Protein AF-A0A8S0FIU6-F1 (afdb_monomer_lite)

Radius of gyration: 27.05 Å; chains: 1; bounding box: 72×39×55 Å

Structure (mmCIF, N/CA/C/O backbone):
data_AF-A0A8S0FIU6-F1
#
_entry.id   AF-A0A8S0FIU6-F1
#
loop_
_atom_site.group_PDB
_atom_site.id
_atom_site.type_symbol
_atom_site.label_atom_id
_atom_site.label_alt_id
_atom_site.label_comp_id
_atom_site.label_asym_id
_atom_site.label_entity_id
_atom_site.label_seq_id
_atom_site.pdbx_PDB_ins_code
_atom_site.Cartn_x
_atom_site.Cartn_y
_atom_site.Cartn_z
_atom_site.occupancy
_atom_site.B_iso_or_equiv
_atom_site.auth_seq_id
_atom_site.auth_comp_id
_atom_site.auth_asym_id
_atom_site.auth_atom_id
_atom_site.pdbx_PDB_model_num
ATOM 1 N N . MET A 1 1 ? 44.697 -6.086 -29.397 1.00 56.72 1 MET A N 1
ATOM 2 C CA . MET A 1 1 ? 44.676 -4.630 -29.651 1.00 56.72 1 MET A CA 1
ATOM 3 C C . MET A 1 1 ? 46.089 -4.115 -29.454 1.00 56.72 1 MET A C 1
ATOM 5 O O . MET A 1 1 ? 46.664 -4.475 -28.432 1.00 56.72 1 MET A O 1
ATOM 9 N N . PRO A 1 2 ? 46.677 -3.376 -30.410 1.00 59.62 2 PRO A N 1
ATOM 10 C CA . PRO A 1 2 ? 47.967 -2.738 -30.178 1.00 59.62 2 PRO A CA 1
ATOM 11 C C . PRO A 1 2 ? 47.768 -1.727 -29.044 1.00 59.62 2 PRO A C 1
ATOM 13 O O . PRO A 1 2 ? 46.933 -0.835 -29.153 1.00 59.62 2 PRO A O 1
ATOM 16 N N . GLY A 1 3 ? 48.425 -1.955 -27.909 1.00 60.22 3 GLY A N 1
ATOM 17 C CA . GLY A 1 3 ? 48.405 -1.023 -26.787 1.00 60.22 3 GLY A CA 1
ATOM 18 C C . GLY A 1 3 ? 49.308 0.157 -27.116 1.00 60.22 3 GLY A C 1
ATOM 19 O O . GLY A 1 3 ? 50.418 -0.054 -27.604 1.00 60.22 3 GLY A O 1
ATOM 20 N N . GLY A 1 4 ? 48.825 1.380 -26.895 1.00 70.19 4 GLY A N 1
ATOM 21 C CA . GLY A 1 4 ? 49.649 2.581 -27.043 1.00 70.19 4 GLY A CA 1
ATOM 22 C C . GLY A 1 4 ? 50.890 2.519 -26.149 1.00 70.19 4 GLY A C 1
ATOM 23 O O . GLY A 1 4 ? 50.877 1.865 -25.104 1.00 70.19 4 GLY A O 1
ATOM 24 N N . SER A 1 5 ? 51.968 3.176 -26.576 1.00 75.44 5 SER A N 1
ATOM 25 C CA . SER A 1 5 ? 53.164 3.376 -25.754 1.00 75.44 5 SER A CA 1
ATOM 26 C C . SER A 1 5 ? 53.057 4.690 -24.978 1.00 75.44 5 SER A C 1
ATOM 28 O O . SER A 1 5 ? 52.220 5.535 -25.288 1.00 75.44 5 SER A O 1
ATOM 30 N N . VAL A 1 6 ? 53.922 4.876 -23.978 1.00 74.50 6 VAL A N 1
ATOM 31 C CA . VAL A 1 6 ? 53.982 6.110 -23.170 1.00 74.50 6 VAL A CA 1
ATOM 32 C C . VAL A 1 6 ? 54.211 7.353 -24.048 1.00 74.50 6 VAL A C 1
ATOM 34 O O . VAL A 1 6 ? 53.653 8.406 -23.766 1.00 74.50 6 VAL A O 1
ATOM 37 N N . ASP A 1 7 ? 54.936 7.199 -25.159 1.00 80.00 7 ASP A N 1
ATOM 38 C CA . ASP A 1 7 ? 55.230 8.279 -26.111 1.00 80.00 7 ASP A CA 1
ATOM 39 C C . ASP A 1 7 ? 54.209 8.392 -27.262 1.00 80.00 7 ASP A C 1
ATOM 41 O O . ASP A 1 7 ? 54.329 9.274 -28.111 1.00 80.00 7 ASP A O 1
ATOM 45 N N . ASN A 1 8 ? 53.220 7.491 -27.344 1.00 75.38 8 ASN A N 1
ATOM 46 C CA . ASN A 1 8 ? 52.252 7.466 -28.440 1.00 75.38 8 ASN A CA 1
ATOM 47 C C . ASN A 1 8 ? 50.843 7.082 -27.962 1.00 75.38 8 ASN A C 1
ATOM 49 O O . ASN A 1 8 ? 50.463 5.905 -27.904 1.00 75.38 8 ASN A O 1
ATOM 53 N N . CYS A 1 9 ? 50.048 8.112 -27.668 1.00 72.38 9 CYS A N 1
ATOM 54 C CA . CYS A 1 9 ? 48.627 7.994 -27.370 1.00 72.38 9 CYS A CA 1
ATOM 55 C C . CYS A 1 9 ? 47.824 7.763 -28.655 1.00 72.38 9 CYS A C 1
ATOM 57 O O . CYS A 1 9 ? 47.529 8.694 -29.402 1.00 72.38 9 CYS A O 1
ATOM 59 N N . ILE A 1 10 ? 47.407 6.519 -28.878 1.00 77.81 10 ILE A N 1
ATOM 60 C CA . ILE A 1 10 ? 46.433 6.170 -29.915 1.00 77.81 10 ILE A CA 1
ATOM 61 C C . ILE A 1 10 ? 45.012 6.241 -29.348 1.00 77.81 10 ILE A C 1
ATOM 63 O O . ILE A 1 10 ? 44.657 5.515 -28.418 1.00 77.81 10 ILE A O 1
ATOM 67 N N . THR A 1 11 ? 44.176 7.114 -29.913 1.00 71.38 11 THR A N 1
ATOM 68 C CA . THR A 1 11 ? 42.740 7.135 -29.627 1.00 71.38 11 THR A CA 1
ATOM 69 C C . THR A 1 11 ? 42.070 6.032 -30.438 1.00 71.38 11 THR A C 1
ATOM 71 O O . THR A 1 11 ? 42.068 6.044 -31.666 1.00 71.38 11 THR A O 1
ATOM 74 N N . PHE A 1 12 ? 41.503 5.041 -29.755 1.00 72.56 12 PHE A N 1
ATOM 75 C CA . PHE A 1 12 ? 40.609 4.086 -30.395 1.00 72.56 12 PHE A CA 1
ATOM 76 C C . PHE A 1 12 ? 39.181 4.479 -30.034 1.00 72.56 12 PHE A C 1
ATOM 78 O O . PHE A 1 12 ? 38.850 4.628 -28.860 1.00 72.56 12 PHE A O 1
ATOM 85 N N . GLN A 1 13 ? 38.327 4.671 -31.036 1.00 75.06 13 GLN A N 1
ATOM 86 C CA . GLN A 1 13 ? 36.892 4.705 -30.791 1.00 75.06 13 GLN A CA 1
ATOM 87 C C . GLN A 1 13 ? 36.442 3.256 -30.588 1.00 75.06 13 GLN A C 1
ATOM 89 O O . GLN A 1 13 ? 36.621 2.439 -31.497 1.00 75.06 13 GLN A O 1
ATOM 94 N N . PRO A 1 14 ? 35.894 2.896 -29.414 1.00 75.50 14 PRO A N 1
ATOM 95 C CA . PRO A 1 14 ? 35.228 1.616 -29.264 1.00 75.50 14 PRO A CA 1
ATOM 96 C C . PRO A 1 14 ? 34.143 1.531 -30.335 1.00 75.50 14 PRO A C 1
ATOM 98 O O . PRO A 1 14 ? 33.343 2.457 -30.479 1.00 75.50 14 PRO A O 1
ATOM 101 N N . VAL A 1 15 ? 34.126 0.443 -31.103 1.00 79.44 15 VAL A N 1
ATOM 102 C CA . VAL A 1 15 ? 33.028 0.188 -32.038 1.00 79.44 15 VAL A CA 1
ATOM 103 C C . VAL A 1 15 ? 31.736 0.198 -31.222 1.00 79.44 15 VAL A C 1
ATOM 105 O O . VAL A 1 15 ? 31.646 -0.503 -30.211 1.00 79.44 15 VAL A O 1
ATOM 108 N N . GLN A 1 16 ? 30.764 1.028 -31.613 1.00 77.38 16 GLN A N 1
ATOM 109 C CA . GLN A 1 16 ? 29.486 1.095 -30.911 1.00 77.38 16 GLN A CA 1
ATOM 110 C C . GLN A 1 16 ? 28.726 -0.215 -31.113 1.00 77.38 16 GLN A C 1
ATOM 112 O O . GLN A 1 16 ? 28.059 -0.428 -32.125 1.00 77.38 16 GLN A O 1
ATOM 117 N N . ASN A 1 17 ? 28.840 -1.104 -30.131 1.00 81.88 17 ASN A N 1
ATOM 118 C CA . ASN A 1 17 ? 27.989 -2.276 -30.034 1.00 81.88 17 ASN A CA 1
ATOM 119 C C . ASN A 1 17 ? 26.603 -1.803 -29.586 1.00 81.88 17 ASN A C 1
ATOM 121 O O . ASN A 1 17 ? 26.453 -1.274 -28.485 1.00 81.88 17 ASN A O 1
ATOM 125 N N . HIS A 1 18 ? 25.601 -1.978 -30.441 1.00 81.00 18 HIS A N 1
ATOM 126 C CA . HIS A 1 18 ? 24.201 -1.809 -30.078 1.00 81.00 18 HIS A CA 1
ATOM 127 C C . HIS A 1 18 ? 23.630 -3.187 -29.741 1.00 81.00 18 HIS A C 1
ATOM 129 O O . HIS A 1 18 ? 23.876 -4.161 -30.449 1.00 81.00 18 HIS A O 1
ATOM 135 N N . VAL A 1 19 ? 22.890 -3.274 -28.641 1.00 81.94 19 VAL A N 1
ATOM 136 C CA . VAL A 1 19 ? 22.130 -4.471 -28.273 1.00 81.94 19 VAL A CA 1
ATOM 137 C C . VAL A 1 19 ? 20.662 -4.101 -28.393 1.00 81.94 19 VAL A C 1
ATOM 139 O O . VAL A 1 19 ? 20.235 -3.092 -27.836 1.00 81.94 19 VAL A O 1
ATOM 142 N N . VAL A 1 20 ? 19.911 -4.900 -29.144 1.00 86.38 20 VAL A N 1
ATOM 143 C CA . VAL A 1 20 ? 18.462 -4.758 -29.298 1.00 86.38 20 VAL A CA 1
ATOM 144 C C . VAL A 1 20 ? 17.775 -5.917 -28.587 1.00 86.38 20 VAL A C 1
ATOM 146 O O . VAL A 1 20 ? 18.261 -7.047 -28.628 1.00 86.38 20 VAL A O 1
ATOM 149 N N . ILE A 1 21 ? 16.667 -5.629 -27.910 1.00 87.56 21 ILE A N 1
ATOM 150 C CA . ILE A 1 21 ? 15.747 -6.649 -27.399 1.00 87.56 21 ILE A CA 1
ATOM 151 C C . ILE A 1 21 ? 14.742 -6.898 -28.523 1.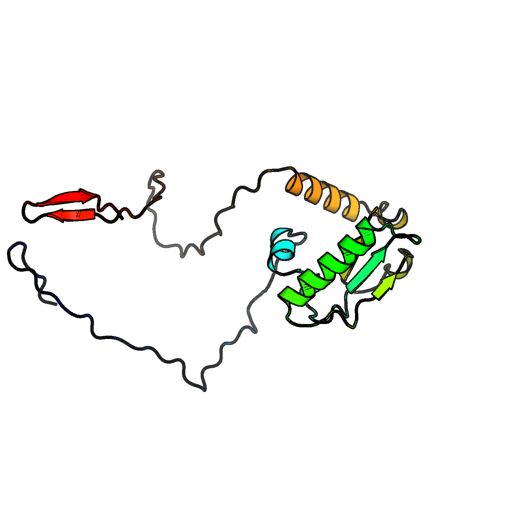00 87.56 21 ILE A C 1
ATOM 153 O O . ILE A 1 21 ? 14.142 -5.943 -29.009 1.00 87.56 21 ILE A O 1
ATOM 157 N N . GLY A 1 22 ? 14.621 -8.145 -28.980 1.00 90.44 22 GLY A N 1
ATOM 158 C CA . GLY A 1 22 ? 13.681 -8.503 -30.044 1.00 90.44 22 GLY A CA 1
ATOM 159 C C . GLY A 1 22 ? 12.233 -8.459 -29.555 1.00 90.44 22 GLY A C 1
ATOM 160 O O . GLY A 1 22 ? 11.974 -8.711 -28.380 1.00 90.44 22 GLY A O 1
ATOM 161 N N . ASP A 1 23 ? 11.290 -8.181 -30.455 1.00 86.81 23 ASP A N 1
ATOM 162 C CA . ASP A 1 23 ? 9.856 -8.083 -30.126 1.00 86.81 23 ASP A CA 1
ATOM 163 C C . ASP A 1 23 ? 9.255 -9.410 -29.615 1.00 86.81 23 ASP A C 1
ATOM 165 O O . ASP A 1 23 ? 8.229 -9.417 -28.940 1.00 86.81 23 ASP A O 1
ATOM 169 N N . ASP A 1 24 ? 9.900 -10.539 -29.922 1.00 91.38 24 ASP A N 1
ATOM 170 C CA . ASP A 1 24 ? 9.548 -11.888 -29.466 1.00 91.38 24 ASP A CA 1
ATOM 171 C C . ASP A 1 24 ? 10.256 -12.295 -28.161 1.00 91.38 24 ASP A C 1
ATOM 173 O O . ASP A 1 24 ? 10.070 -13.408 -27.661 1.00 91.38 24 ASP A O 1
ATOM 177 N N . SER A 1 25 ? 11.070 -11.406 -27.589 1.00 88.44 25 SER A N 1
ATOM 178 C CA . SER A 1 25 ? 11.760 -11.672 -26.332 1.00 88.44 25 SER A CA 1
ATOM 179 C C . SER A 1 25 ? 10.771 -11.621 -25.169 1.00 88.44 25 SER A C 1
ATOM 181 O O . SER A 1 25 ? 10.169 -10.591 -24.878 1.00 88.44 2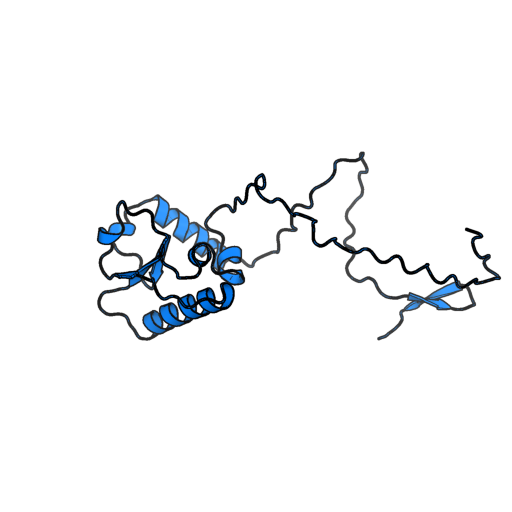5 SER A O 1
ATOM 183 N N . THR A 1 26 ? 10.634 -12.733 -24.450 1.00 88.81 26 THR A N 1
ATOM 184 C CA . THR A 1 26 ? 9.787 -12.824 -23.255 1.00 88.81 26 THR A CA 1
ATOM 185 C C . THR A 1 26 ? 10.625 -12.758 -21.983 1.00 88.81 26 THR A C 1
ATOM 187 O O . THR A 1 26 ? 11.548 -13.556 -21.806 1.00 88.81 26 THR A O 1
ATOM 190 N N . ILE A 1 27 ? 10.274 -11.857 -21.063 1.00 84.31 27 ILE A N 1
ATOM 191 C CA . ILE A 1 27 ? 10.819 -11.840 -19.700 1.00 84.31 27 ILE A CA 1
ATOM 192 C C . ILE A 1 27 ? 9.861 -12.629 -18.803 1.00 84.31 27 ILE A C 1
ATOM 194 O O . ILE A 1 27 ? 8.724 -12.215 -18.591 1.00 84.31 27 ILE A O 1
ATOM 198 N N . ASP A 1 28 ? 10.312 -13.775 -18.294 1.00 85.88 28 ASP A N 1
ATOM 199 C CA . ASP A 1 28 ? 9.509 -14.653 -17.440 1.00 85.88 28 ASP A CA 1
ATOM 200 C C . ASP A 1 28 ? 9.826 -14.442 -15.947 1.00 85.88 28 ASP A C 1
ATOM 202 O O . ASP A 1 28 ? 10.929 -14.735 -15.480 1.00 85.88 28 ASP A O 1
ATOM 206 N N .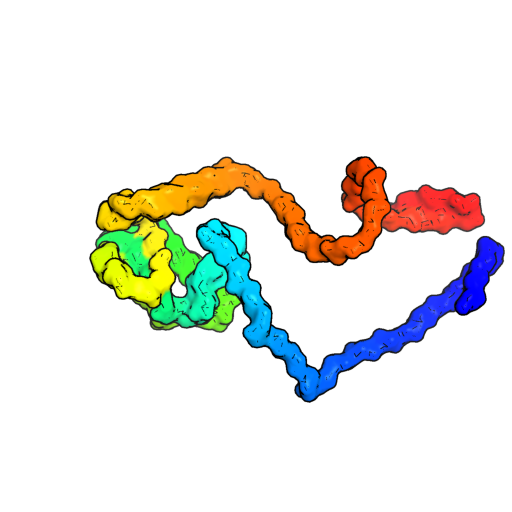 PHE A 1 29 ? 8.835 -13.965 -15.188 1.00 82.25 29 PHE A N 1
ATOM 207 C CA . PHE A 1 29 ? 8.904 -13.788 -13.731 1.00 82.25 29 PHE A CA 1
ATOM 208 C C . PHE A 1 29 ? 8.212 -14.914 -12.942 1.00 82.25 29 PHE A C 1
ATOM 210 O O . PHE A 1 29 ? 8.141 -14.848 -11.716 1.00 82.25 29 PHE A O 1
ATOM 217 N N . SER A 1 30 ? 7.724 -15.970 -13.601 1.00 79.00 30 SER A N 1
ATOM 218 C CA . SER A 1 30 ? 6.894 -17.024 -12.989 1.00 79.00 30 SER A CA 1
ATOM 219 C C . SER A 1 30 ? 7.548 -17.775 -11.822 1.00 79.00 30 SER A C 1
ATOM 221 O O . SER A 1 30 ? 6.849 -18.337 -10.980 1.00 79.00 30 SER A O 1
ATOM 223 N N . LYS A 1 31 ? 8.883 -17.787 -11.742 1.00 80.56 31 LYS A N 1
ATOM 224 C CA . LYS A 1 31 ? 9.647 -18.483 -10.689 1.00 80.56 31 LYS A CA 1
ATOM 225 C C . LYS A 1 31 ? 10.317 -17.540 -9.694 1.00 80.56 31 LYS A C 1
ATOM 227 O O . LYS A 1 31 ? 11.091 -17.996 -8.851 1.00 80.56 31 LYS A O 1
ATOM 232 N N . TYR A 1 32 ? 10.050 -16.239 -9.787 1.00 75.12 32 TYR A N 1
ATOM 233 C CA . TYR A 1 32 ? 10.570 -15.280 -8.825 1.00 75.12 32 TYR A CA 1
ATOM 234 C C . TYR A 1 32 ? 9.683 -15.243 -7.584 1.00 75.12 32 TYR A C 1
ATOM 236 O O . TYR A 1 32 ? 8.529 -14.824 -7.616 1.00 75.12 32 TYR A O 1
ATOM 244 N N . TYR A 1 33 ? 10.249 -15.672 -6.459 1.00 70.25 33 TYR A N 1
ATOM 245 C CA . TYR A 1 33 ? 9.625 -15.483 -5.158 1.00 70.25 33 TYR A CA 1
ATOM 246 C C . TYR A 1 33 ? 9.740 -14.009 -4.761 1.00 70.25 33 TYR A C 1
ATOM 248 O O . TYR A 1 33 ? 10.807 -13.546 -4.357 1.00 70.25 33 TYR A O 1
ATOM 256 N N . HIS A 1 34 ? 8.644 -13.262 -4.869 1.00 71.06 34 HIS A N 1
ATOM 257 C CA . HIS A 1 34 ? 8.551 -11.908 -4.330 1.00 71.06 34 HIS A CA 1
ATOM 258 C C . HIS A 1 34 ? 8.102 -11.977 -2.872 1.00 71.06 34 HIS A C 1
ATOM 260 O O . HIS A 1 34 ? 6.917 -11.896 -2.560 1.00 71.06 34 HIS A O 1
ATOM 266 N N . PHE A 1 35 ? 9.073 -12.175 -1.979 1.00 69.12 35 PHE A N 1
ATOM 267 C CA . PHE A 1 35 ? 8.853 -12.123 -0.539 1.00 69.12 35 PHE A CA 1
ATOM 268 C C . PHE A 1 35 ? 9.441 -10.835 0.031 1.00 69.12 35 PHE A C 1
ATOM 270 O O . PHE A 1 35 ? 10.640 -10.580 -0.097 1.00 69.12 35 PHE A O 1
ATOM 277 N N . ILE A 1 36 ? 8.598 -10.048 0.692 1.00 75.75 36 ILE A N 1
ATOM 278 C CA . ILE A 1 36 ? 9.019 -8.931 1.534 1.00 75.75 36 ILE A CA 1
ATOM 279 C C . ILE A 1 36 ? 8.587 -9.283 2.961 1.00 75.75 36 ILE A C 1
ATOM 281 O O . ILE A 1 36 ? 7.400 -9.540 3.175 1.00 75.75 36 ILE A O 1
ATOM 285 N N . PRO A 1 37 ? 9.513 -9.331 3.936 1.00 76.00 37 PRO A N 1
ATOM 286 C CA . PRO A 1 37 ? 9.131 -9.509 5.329 1.00 76.00 37 PRO A CA 1
ATOM 287 C C . PRO A 1 37 ? 8.302 -8.301 5.778 1.00 76.00 37 PRO A C 1
ATOM 289 O O . PRO A 1 37 ? 8.744 -7.164 5.638 1.00 76.00 37 PRO A O 1
ATOM 292 N N . MET A 1 38 ? 7.104 -8.539 6.309 1.00 75.00 38 MET A N 1
ATOM 293 C CA . MET A 1 38 ? 6.242 -7.483 6.851 1.00 75.00 38 MET A CA 1
ATOM 294 C C . MET A 1 38 ? 6.374 -7.413 8.378 1.00 75.00 38 MET A C 1
ATOM 296 O O . MET A 1 38 ? 6.548 -8.466 9.001 1.00 75.00 38 MET A O 1
ATOM 300 N N . PRO A 1 39 ? 6.274 -6.219 8.998 1.00 77.44 39 PRO A N 1
ATOM 301 C CA . PRO A 1 39 ? 5.995 -4.895 8.419 1.00 77.44 39 PRO A CA 1
ATOM 302 C C . PRO A 1 39 ? 7.261 -4.186 7.886 1.00 77.44 39 PRO A C 1
ATOM 304 O O . PRO A 1 39 ? 8.255 -4.075 8.599 1.00 77.44 39 PRO A O 1
ATOM 307 N N . ASP A 1 40 ? 7.222 -3.668 6.649 1.00 80.50 40 ASP A N 1
ATOM 308 C CA . ASP A 1 40 ? 8.332 -2.916 6.028 1.00 80.50 40 ASP A CA 1
ATOM 309 C C . ASP A 1 40 ? 7.897 -1.476 5.696 1.00 80.50 40 ASP A C 1
ATOM 311 O O . ASP A 1 40 ? 7.160 -1.216 4.742 1.00 80.50 40 ASP A O 1
ATOM 315 N N . LEU A 1 41 ? 8.373 -0.517 6.496 1.00 83.06 41 LEU A N 1
ATOM 316 C CA . LEU A 1 41 ? 8.022 0.900 6.347 1.00 83.06 41 LEU A CA 1
ATOM 317 C C . LEU A 1 41 ? 8.593 1.520 5.064 1.00 83.06 41 LEU A C 1
ATOM 319 O O . LEU A 1 41 ? 8.030 2.471 4.528 1.00 83.06 41 LEU A O 1
ATOM 323 N N . ARG A 1 42 ? 9.710 0.997 4.552 1.00 84.19 42 ARG A N 1
ATOM 324 C CA . ARG A 1 42 ? 10.335 1.507 3.328 1.00 84.19 42 ARG A CA 1
ATOM 325 C C . ARG A 1 42 ? 9.497 1.132 2.107 1.00 84.19 42 ARG A C 1
ATOM 327 O O . ARG A 1 42 ? 9.331 1.965 1.221 1.00 84.19 42 ARG A O 1
ATOM 334 N N . ALA A 1 43 ? 8.962 -0.082 2.061 1.00 86.56 43 ALA A N 1
ATOM 335 C CA . ALA A 1 43 ? 8.061 -0.549 1.017 1.00 86.56 43 ALA A CA 1
ATOM 336 C C . ALA A 1 43 ? 6.763 0.272 1.011 1.00 86.56 43 ALA A C 1
ATOM 338 O O . ALA A 1 43 ? 6.310 0.695 -0.053 1.00 86.56 43 ALA A O 1
ATOM 339 N N . PHE A 1 44 ? 6.232 0.599 2.193 1.00 88.25 44 PHE A N 1
ATOM 340 C CA . PHE A 1 44 ? 5.115 1.532 2.315 1.00 88.25 44 PHE A CA 1
ATOM 341 C C . PHE A 1 44 ? 5.482 2.937 1.814 1.00 88.25 44 PHE A C 1
ATOM 343 O O . PHE A 1 44 ? 4.822 3.461 0.924 1.00 88.25 44 PHE A O 1
ATOM 350 N N . ALA A 1 45 ? 6.573 3.530 2.306 1.00 87.44 45 ALA A N 1
ATOM 351 C CA . ALA A 1 45 ? 6.949 4.909 1.988 1.00 87.44 45 ALA A CA 1
ATOM 352 C C . ALA A 1 45 ? 7.344 5.142 0.520 1.00 87.44 45 ALA A C 1
ATOM 354 O O . ALA A 1 45 ? 7.250 6.268 0.043 1.00 87.44 45 ALA A O 1
ATOM 355 N N . ASN A 1 46 ? 7.807 4.110 -0.192 1.00 86.69 46 ASN A N 1
ATOM 356 C CA . ASN A 1 46 ? 8.219 4.241 -1.594 1.00 86.69 46 ASN A CA 1
ATOM 357 C C . ASN A 1 46 ? 7.175 3.737 -2.585 1.00 86.69 46 ASN A C 1
ATOM 359 O O . ASN A 1 46 ? 7.144 4.234 -3.700 1.00 86.69 46 ASN A O 1
ATOM 363 N N . ALA A 1 47 ? 6.366 2.745 -2.211 1.00 88.00 47 ALA A N 1
ATOM 364 C CA . ALA A 1 47 ? 5.481 2.060 -3.149 1.00 88.00 47 ALA A CA 1
ATOM 365 C C . ALA A 1 47 ? 4.052 1.874 -2.624 1.00 88.00 47 ALA A C 1
ATOM 367 O O . ALA A 1 47 ? 3.245 1.256 -3.308 1.00 88.00 47 ALA A O 1
ATOM 368 N N . GLY A 1 48 ? 3.718 2.337 -1.415 1.00 88.19 48 GLY A N 1
ATOM 369 C CA . GLY A 1 48 ? 2.398 2.130 -0.808 1.00 88.19 48 GLY A CA 1
ATOM 370 C C . GLY A 1 48 ? 2.083 0.669 -0.464 1.00 88.19 48 GLY A C 1
ATOM 371 O O . GLY A 1 48 ? 0.928 0.334 -0.211 1.00 88.19 48 GLY A O 1
ATOM 372 N N . PHE A 1 49 ? 3.085 -0.216 -0.471 1.00 90.44 49 PHE A N 1
ATOM 373 C CA . PHE A 1 49 ? 2.910 -1.637 -0.163 1.00 90.44 49 PHE A CA 1
ATOM 374 C C . PHE A 1 49 ? 2.617 -1.821 1.340 1.00 90.44 49 PHE A C 1
ATOM 376 O O . PHE A 1 49 ? 3.249 -1.133 2.145 1.00 90.44 49 PHE A O 1
ATOM 383 N N . PRO A 1 50 ? 1.698 -2.715 1.760 1.00 88.69 50 PRO A N 1
ATOM 384 C CA . PRO A 1 50 ? 1.018 -3.769 0.986 1.00 88.69 50 PRO A CA 1
ATOM 385 C C . PRO A 1 50 ? -0.220 -3.326 0.192 1.00 88.69 50 PRO A C 1
ATOM 387 O O . PRO A 1 50 ? -0.662 -4.046 -0.701 1.00 88.69 50 PRO A O 1
ATOM 390 N N . PHE A 1 51 ? -0.753 -2.134 0.454 1.00 91.31 51 PHE A N 1
ATOM 391 C CA . PHE A 1 51 ? -2.031 -1.676 -0.105 1.00 91.31 51 PHE A CA 1
ATOM 392 C C . PHE A 1 51 ? -2.001 -1.438 -1.618 1.00 91.31 51 PHE A C 1
ATOM 394 O O . PHE A 1 51 ? -3.029 -1.540 -2.281 1.00 91.31 51 PHE A O 1
ATOM 401 N N . SER A 1 52 ? -0.825 -1.159 -2.180 1.00 91.31 52 SER A N 1
ATOM 402 C CA . SER A 1 52 ? -0.625 -0.993 -3.622 1.00 91.31 52 SER A CA 1
ATOM 403 C C . SER A 1 52 ? -0.638 -2.297 -4.422 1.00 91.31 52 SER A C 1
ATOM 405 O O . SER A 1 52 ? -0.548 -2.253 -5.648 1.00 91.31 52 SER A O 1
ATOM 407 N N . ARG A 1 53 ? -0.772 -3.463 -3.767 1.00 88.81 53 ARG A N 1
ATOM 408 C CA . ARG A 1 53 ? -0.894 -4.757 -4.456 1.00 88.81 53 ARG A CA 1
ATOM 409 C C . ARG A 1 53 ? -2.112 -4.793 -5.382 1.00 88.81 53 ARG A C 1
ATOM 411 O O . ARG A 1 53 ? -2.011 -5.314 -6.489 1.00 88.81 53 ARG A O 1
ATOM 418 N N . MET A 1 54 ? -3.238 -4.236 -4.932 1.00 90.69 54 MET A N 1
ATOM 419 C CA . MET A 1 54 ? -4.418 -3.991 -5.761 1.00 90.69 54 MET A CA 1
ATOM 420 C C . MET A 1 54 ? -4.488 -2.496 -6.061 1.00 90.69 54 MET A C 1
ATOM 422 O O . MET A 1 54 ? -4.695 -1.689 -5.157 1.00 90.69 54 MET A O 1
ATOM 426 N N . ALA A 1 55 ? -4.317 -2.121 -7.330 1.00 90.25 55 ALA A N 1
ATOM 427 C CA . ALA A 1 55 ? -4.211 -0.718 -7.735 1.00 90.25 55 ALA A CA 1
ATOM 428 C C . ALA A 1 55 ? -5.461 0.120 -7.396 1.00 90.25 55 ALA A C 1
ATOM 430 O O . ALA A 1 55 ? -5.359 1.327 -7.206 1.00 90.25 55 ALA A O 1
ATOM 431 N N . ASP A 1 56 ? -6.623 -0.528 -7.290 1.00 91.19 56 ASP A N 1
ATOM 432 C CA . ASP A 1 56 ? -7.925 0.059 -6.961 1.00 91.19 56 ASP A CA 1
ATOM 433 C C . ASP A 1 56 ? -8.272 0.033 -5.461 1.00 91.19 56 ASP A C 1
ATOM 435 O O . ASP A 1 56 ? -9.363 0.466 -5.082 1.00 91.19 56 ASP A O 1
ATOM 439 N N . LEU A 1 57 ? -7.359 -0.472 -4.620 1.00 91.69 57 LEU A N 1
ATOM 440 C CA . LEU A 1 57 ? -7.534 -0.705 -3.181 1.00 91.69 57 LEU A CA 1
ATOM 441 C C . LEU A 1 57 ? -8.725 -1.626 -2.843 1.00 91.69 57 LEU A C 1
ATOM 443 O O . LEU A 1 57 ? -9.219 -1.606 -1.718 1.00 91.69 57 LEU A O 1
ATOM 447 N N . SER A 1 58 ? -9.160 -2.478 -3.778 1.00 91.81 58 SER A N 1
ATOM 448 C CA . SER A 1 58 ? -10.320 -3.378 -3.609 1.00 91.81 58 SER A CA 1
ATOM 449 C C . SER A 1 58 ? -10.216 -4.367 -2.455 1.00 91.81 58 SER A C 1
ATOM 451 O O . SER A 1 58 ? -11.231 -4.843 -1.949 1.00 91.81 58 SER A O 1
ATOM 453 N N . GLN A 1 59 ? -8.997 -4.690 -2.038 1.00 91.50 59 GLN A N 1
ATOM 454 C CA . GLN A 1 59 ? -8.736 -5.590 -0.921 1.00 91.50 59 GLN A CA 1
ATOM 455 C C . GLN A 1 59 ? -8.280 -4.841 0.330 1.00 91.50 59 GLN A C 1
ATOM 457 O O . GLN A 1 59 ? -7.766 -5.468 1.244 1.00 91.50 59 GLN A O 1
ATOM 462 N N . THR A 1 60 ? -8.501 -3.526 0.394 1.00 92.19 60 THR A N 1
ATOM 463 C CA . THR A 1 60 ? -8.139 -2.689 1.539 1.00 92.19 60 THR A CA 1
ATOM 464 C C . THR A 1 60 ? -9.383 -2.257 2.312 1.00 92.19 60 THR A C 1
ATOM 466 O O . THR A 1 60 ? -10.349 -1.744 1.742 1.00 92.19 60 THR A O 1
ATOM 469 N N . ILE A 1 61 ? -9.341 -2.418 3.635 1.00 92.44 61 ILE A N 1
ATOM 470 C CA . ILE A 1 61 ? -10.358 -1.904 4.557 1.00 92.44 61 ILE A CA 1
ATOM 471 C C . ILE A 1 61 ? -9.703 -0.865 5.462 1.00 92.44 61 ILE A C 1
ATOM 473 O O . ILE A 1 61 ? -8.805 -1.186 6.243 1.00 92.44 61 ILE A O 1
ATOM 477 N N . THR A 1 62 ? -10.174 0.377 5.384 1.00 92.00 62 THR A N 1
ATOM 478 C CA . THR A 1 62 ? -9.741 1.448 6.274 1.00 92.00 62 THR A CA 1
ATOM 479 C C . THR A 1 62 ? -10.658 1.565 7.482 1.00 92.00 62 THR A C 1
ATOM 481 O O . THR A 1 62 ? -11.867 1.742 7.357 1.00 92.00 62 THR A O 1
ATOM 484 N N . VAL A 1 63 ? -10.060 1.510 8.665 1.00 90.81 63 VAL A N 1
ATOM 485 C CA . VAL A 1 63 ? -10.724 1.674 9.952 1.00 90.81 63 VAL A CA 1
ATOM 486 C C . VAL A 1 63 ? -10.484 3.083 10.455 1.00 90.81 63 VAL A C 1
ATOM 488 O O . VAL A 1 63 ? -9.336 3.504 10.620 1.00 90.81 63 VAL A O 1
ATOM 491 N N . MET A 1 64 ? -11.566 3.797 10.724 1.00 90.56 64 MET A N 1
ATOM 492 C CA . MET A 1 64 ? -11.530 5.150 11.266 1.00 90.56 64 MET A CA 1
ATOM 493 C C . MET A 1 64 ? -12.379 5.238 12.531 1.00 90.56 64 MET A C 1
ATOM 495 O O . MET A 1 64 ? -13.308 4.457 12.707 1.00 90.56 64 MET A O 1
ATOM 499 N N . PRO A 1 65 ? -12.115 6.185 13.439 1.00 88.12 65 PRO A N 1
ATOM 500 C CA . PRO A 1 65 ? -13.047 6.447 14.525 1.00 88.12 65 PRO A CA 1
ATOM 501 C C . PRO A 1 65 ? -14.387 6.956 13.977 1.00 88.12 65 PRO A C 1
ATOM 503 O O . PRO A 1 65 ? -14.433 7.674 12.981 1.00 88.12 65 PRO A O 1
ATOM 506 N N . LYS A 1 66 ? -15.478 6.642 14.688 1.00 86.69 66 LYS A N 1
ATOM 507 C CA . LYS A 1 66 ? -16.857 7.023 14.327 1.00 86.69 66 LYS A CA 1
ATOM 508 C C . LYS A 1 66 ? -17.042 8.520 14.047 1.00 86.69 66 LYS A C 1
ATOM 510 O O . LYS A 1 66 ? -17.885 8.907 13.245 1.00 86.69 66 LYS A O 1
ATOM 515 N N . THR A 1 67 ? -16.266 9.361 14.722 1.00 88.62 67 THR A N 1
ATOM 516 C CA . THR A 1 67 ? -16.194 10.805 14.483 1.00 88.62 67 THR A CA 1
ATOM 517 C C . THR A 1 67 ? -14.744 11.173 14.172 1.00 88.62 67 THR A C 1
ATOM 519 O O . THR A 1 67 ? -13.984 11.441 15.111 1.00 88.62 67 THR A O 1
ATOM 522 N N . PRO A 1 68 ? -14.327 11.134 12.894 1.00 89.25 68 PRO A N 1
ATOM 523 C CA . PRO A 1 68 ? -12.963 11.465 12.526 1.00 89.25 68 PRO A CA 1
ATOM 524 C C . PRO A 1 68 ? -12.710 12.962 12.700 1.00 89.25 68 PRO A C 1
ATOM 526 O O . PRO A 1 68 ? -13.564 13.795 12.394 1.00 89.25 68 PRO A O 1
ATOM 529 N N . ASN A 1 69 ? -11.530 13.303 13.210 1.00 92.00 69 ASN A N 1
ATOM 530 C CA . ASN A 1 69 ? -11.070 14.687 13.234 1.00 92.00 69 ASN A CA 1
ATOM 531 C C . ASN A 1 69 ? -10.491 15.091 11.863 1.00 92.00 69 ASN A C 1
ATOM 533 O O . ASN A 1 69 ? -10.251 14.247 10.996 1.00 92.00 69 ASN A O 1
ATOM 537 N N . GLU A 1 70 ? -10.256 16.389 11.666 1.00 93.31 70 GLU A N 1
ATOM 538 C CA . GLU A 1 70 ? -9.714 16.925 10.409 1.00 93.31 70 GLU A CA 1
ATOM 539 C C . GLU A 1 70 ? -8.379 16.268 10.028 1.00 93.31 70 GLU A C 1
ATOM 541 O O . GLU A 1 70 ? -8.222 15.797 8.904 1.00 93.31 70 GLU A O 1
ATOM 546 N N . ALA A 1 71 ? -7.471 16.112 10.995 1.00 92.06 71 ALA A N 1
ATOM 547 C CA . ALA A 1 71 ? -6.171 15.480 10.778 1.00 92.06 71 ALA A CA 1
ATOM 548 C C . ALA A 1 71 ? -6.280 14.012 10.317 1.00 92.06 71 ALA A C 1
ATOM 550 O O . ALA A 1 71 ? -5.483 13.554 9.503 1.00 92.06 71 ALA A O 1
ATOM 551 N N . GLN A 1 72 ? -7.261 13.252 10.807 1.00 92.19 72 GLN A N 1
ATOM 552 C CA . GLN A 1 72 ? -7.499 11.862 10.406 1.00 92.19 72 GLN A CA 1
ATOM 553 C C . GLN A 1 72 ? -8.068 11.777 8.992 1.00 92.19 72 GLN A C 1
ATOM 555 O O . GLN A 1 72 ? -7.649 10.916 8.221 1.00 92.19 72 GLN A O 1
ATOM 560 N N . MET A 1 73 ? -8.982 12.679 8.632 1.00 93.81 73 MET A N 1
ATOM 561 C CA . MET A 1 73 ? -9.490 12.768 7.261 1.00 93.81 73 MET A CA 1
ATOM 562 C C . MET A 1 73 ? -8.380 13.148 6.283 1.00 93.81 73 MET A C 1
ATOM 564 O O . MET A 1 73 ? -8.230 12.508 5.245 1.00 93.81 73 MET A O 1
ATOM 568 N N . GLU A 1 74 ? -7.563 14.136 6.640 1.00 95.31 74 GLU A N 1
ATOM 569 C CA . GLU A 1 74 ? -6.398 14.534 5.855 1.00 95.31 74 GLU A CA 1
ATOM 570 C C . GLU A 1 74 ? -5.411 13.370 5.704 1.00 95.31 74 GLU A C 1
ATOM 572 O O . GLU A 1 74 ? -4.970 13.069 4.598 1.00 95.31 74 GLU A O 1
ATOM 577 N N . THR A 1 75 ? -5.122 12.650 6.791 1.00 93.88 75 THR A N 1
ATOM 578 C CA . THR A 1 75 ? -4.229 11.483 6.763 1.00 93.88 75 THR A CA 1
ATOM 579 C C . THR A 1 75 ? -4.760 10.393 5.836 1.00 93.88 75 THR A C 1
ATOM 581 O O . THR A 1 75 ? -3.987 9.8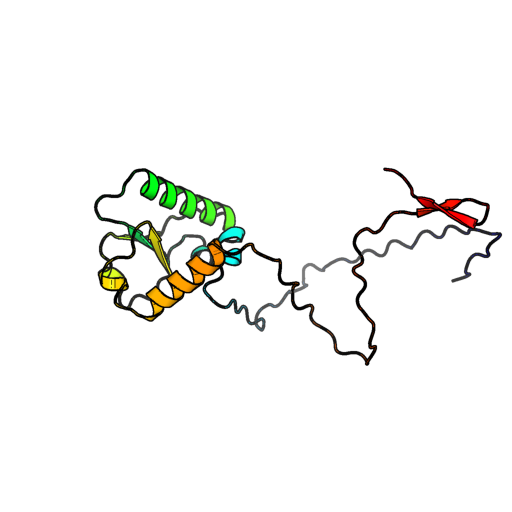40 5.052 1.00 93.88 75 THR A O 1
ATOM 584 N N . LEU A 1 76 ? -6.063 10.093 5.885 1.00 94.25 76 LEU A N 1
ATOM 585 C CA . LEU A 1 76 ? -6.684 9.129 4.978 1.00 94.25 76 LEU A CA 1
ATOM 586 C C . LEU A 1 76 ? -6.498 9.563 3.524 1.00 94.25 76 LEU A C 1
ATOM 588 O O . LEU A 1 76 ? -5.966 8.803 2.719 1.00 94.25 76 LEU A O 1
ATOM 592 N N . LEU A 1 77 ? -6.928 10.781 3.192 1.00 94.38 77 LEU A N 1
ATOM 593 C CA . LEU A 1 77 ? -6.912 11.283 1.821 1.00 94.38 77 LEU A CA 1
ATOM 594 C C . LEU A 1 77 ? -5.486 11.388 1.273 1.00 94.38 77 LEU A C 1
ATOM 596 O O . LEU A 1 77 ? -5.247 10.987 0.136 1.00 94.38 77 LEU A O 1
ATOM 600 N N . ASN A 1 78 ? -4.530 11.837 2.088 1.00 94.50 78 ASN A N 1
ATOM 601 C CA . ASN A 1 78 ? -3.118 11.879 1.719 1.00 94.50 78 ASN A CA 1
ATOM 602 C C . ASN A 1 78 ? -2.554 10.478 1.485 1.00 94.50 78 ASN A C 1
ATOM 604 O O . ASN A 1 78 ? -1.849 10.262 0.504 1.00 94.50 78 ASN A O 1
ATOM 608 N N . THR A 1 79 ? -2.880 9.512 2.347 1.00 93.25 79 THR A N 1
ATOM 609 C CA . THR A 1 79 ? -2.392 8.131 2.213 1.00 93.25 79 THR A CA 1
ATOM 610 C C . THR A 1 79 ? -2.963 7.465 0.966 1.00 93.25 79 THR A C 1
ATOM 612 O O . THR A 1 79 ? -2.229 6.871 0.180 1.00 93.25 79 THR A O 1
ATOM 615 N N . VAL A 1 80 ? -4.269 7.598 0.746 1.00 94.31 80 VAL A N 1
ATOM 616 C CA . VAL A 1 80 ? -4.957 7.035 -0.418 1.00 94.31 80 VAL A CA 1
ATOM 617 C C . VAL A 1 80 ? -4.498 7.717 -1.709 1.00 94.31 80 VAL A C 1
ATOM 619 O O . VAL A 1 80 ? -4.231 7.037 -2.697 1.00 94.31 80 VAL A O 1
ATOM 622 N N . GLY A 1 81 ? -4.339 9.042 -1.695 1.00 93.44 81 GLY A N 1
ATOM 623 C CA . GLY A 1 81 ? -3.801 9.807 -2.819 1.00 93.44 81 GLY A CA 1
ATOM 624 C C . GLY A 1 81 ? -2.356 9.432 -3.141 1.00 93.44 81 GLY A C 1
ATOM 625 O O . GLY A 1 81 ? -2.014 9.253 -4.307 1.00 93.44 81 GLY A O 1
ATOM 626 N N . PHE A 1 82 ? -1.524 9.233 -2.117 1.00 94.00 82 PHE A N 1
ATOM 627 C CA . PHE A 1 82 ? -0.161 8.737 -2.273 1.00 94.00 82 PHE A CA 1
ATOM 628 C C . PHE A 1 82 ? -0.136 7.340 -2.906 1.00 94.00 82 PHE A C 1
ATOM 630 O O . PHE A 1 82 ? 0.580 7.137 -3.883 1.00 94.00 82 PHE A O 1
ATOM 637 N N . ILE A 1 83 ? -0.943 6.393 -2.413 1.00 94.38 83 ILE A N 1
ATOM 638 C CA . ILE A 1 83 ? -1.014 5.039 -2.987 1.00 94.38 83 ILE A CA 1
ATOM 639 C C . ILE A 1 83 ? -1.500 5.098 -4.440 1.00 94.38 83 ILE A C 1
ATOM 641 O O . ILE A 1 83 ? -0.882 4.482 -5.304 1.00 94.38 83 ILE A O 1
ATOM 645 N N . GLY A 1 84 ? -2.543 5.881 -4.730 1.00 92.44 84 GLY A N 1
ATOM 646 C CA . GLY A 1 84 ? -3.047 6.052 -6.094 1.00 92.44 84 GLY A CA 1
ATOM 647 C C . GLY A 1 84 ? -2.023 6.685 -7.042 1.00 92.44 84 GLY A C 1
ATOM 648 O O . GLY A 1 84 ? -1.951 6.315 -8.212 1.00 92.44 84 GLY A O 1
ATOM 649 N N . ALA A 1 85 ? -1.176 7.591 -6.544 1.00 93.00 85 ALA A N 1
ATOM 650 C CA . ALA A 1 85 ? -0.061 8.144 -7.312 1.00 93.00 85 ALA A CA 1
ATOM 651 C C . ALA A 1 85 ? 1.039 7.102 -7.583 1.00 93.00 85 ALA A C 1
ATOM 653 O O . ALA A 1 85 ? 1.634 7.123 -8.658 1.00 93.00 85 ALA A O 1
ATOM 654 N N . GLN A 1 86 ? 1.288 6.179 -6.646 1.00 92.25 86 GLN A N 1
ATOM 655 C CA . GLN A 1 86 ? 2.248 5.083 -6.828 1.00 92.25 86 GLN A CA 1
ATOM 656 C C . GLN A 1 86 ? 1.749 4.017 -7.812 1.00 92.25 86 GLN A C 1
ATOM 658 O O . GLN A 1 86 ? 2.536 3.480 -8.587 1.00 92.25 86 GLN A O 1
ATOM 663 N N . THR A 1 87 ? 0.451 3.704 -7.800 1.00 91.50 87 THR A N 1
ATOM 664 C CA . THR A 1 87 ? -0.142 2.682 -8.680 1.00 91.50 87 THR A CA 1
ATOM 665 C C . THR A 1 87 ? -0.595 3.240 -10.030 1.00 91.50 87 THR A C 1
ATOM 667 O O . THR A 1 87 ? -0.795 2.474 -10.971 1.00 91.50 87 THR A O 1
ATOM 670 N N . GLY A 1 88 ? -0.775 4.560 -10.140 1.00 92.88 88 GLY A N 1
ATOM 671 C CA . GLY A 1 88 ? -1.341 5.218 -11.318 1.00 92.88 88 GLY A CA 1
ATOM 672 C C . GLY A 1 88 ? -2.849 4.997 -11.486 1.00 92.88 88 GLY A C 1
ATOM 673 O O . GLY A 1 88 ? -3.384 5.268 -12.561 1.00 92.88 88 GLY A O 1
ATOM 674 N N . PHE A 1 89 ? -3.540 4.500 -10.453 1.00 93.12 89 PHE A N 1
ATOM 675 C CA . PHE A 1 89 ? -4.966 4.183 -10.496 1.00 93.12 89 PHE A CA 1
ATOM 676 C C . PHE A 1 89 ? -5.694 4.739 -9.259 1.00 93.12 89 PHE A C 1
ATOM 678 O O . PHE A 1 89 ? -5.170 4.649 -8.147 1.00 93.12 89 PHE A O 1
ATOM 685 N N . PRO A 1 90 ? -6.890 5.338 -9.409 1.00 91.06 90 PRO A N 1
ATOM 686 C CA . PRO A 1 90 ? -7.627 5.883 -8.275 1.00 91.06 90 PRO A CA 1
ATOM 687 C C . PRO A 1 90 ? -8.189 4.780 -7.366 1.00 91.06 90 PRO A C 1
ATOM 689 O O . PRO A 1 90 ? -8.645 3.735 -7.830 1.00 91.06 90 PRO A O 1
ATOM 692 N N . ALA A 1 91 ? -8.239 5.052 -6.062 1.00 90.38 91 ALA A N 1
ATOM 693 C CA . ALA A 1 91 ? -8.790 4.151 -5.051 1.00 90.38 91 ALA A CA 1
ATOM 694 C C . ALA A 1 91 ? -10.329 4.111 -5.071 1.00 90.38 91 ALA A C 1
ATOM 696 O O . ALA A 1 91 ? -10.998 4.687 -4.214 1.00 90.38 91 ALA A O 1
ATOM 697 N N . ILE A 1 92 ? -10.897 3.455 -6.081 1.00 92.56 92 ILE A N 1
ATOM 698 C CA . ILE A 1 92 ? -12.350 3.384 -6.295 1.00 92.56 92 ILE A CA 1
ATOM 699 C C . ILE A 1 92 ? -13.049 2.320 -5.442 1.00 92.56 92 ILE A C 1
ATOM 701 O O . ILE A 1 92 ? -14.241 2.456 -5.185 1.00 92.56 92 ILE A O 1
ATOM 705 N N . ASN A 1 93 ? -12.330 1.284 -4.996 1.00 91.50 93 ASN A N 1
ATOM 706 C CA . ASN A 1 93 ? -12.902 0.135 -4.287 1.00 91.50 93 ASN A CA 1
ATOM 707 C C . ASN A 1 93 ? -12.468 0.066 -2.810 1.00 91.50 93 ASN A C 1
ATOM 709 O O . ASN A 1 93 ? -12.515 -0.995 -2.189 1.00 91.50 93 ASN A O 1
ATOM 713 N N . LEU A 1 94 ? -12.066 1.201 -2.230 1.00 91.94 94 LEU A N 1
ATOM 714 C CA . LEU A 1 94 ? -11.698 1.295 -0.820 1.00 91.94 94 LEU A CA 1
ATOM 715 C C . LEU A 1 94 ? -12.934 1.202 0.088 1.00 91.94 94 LEU A C 1
ATOM 717 O O . LEU A 1 94 ? -13.876 1.982 -0.051 1.00 91.94 94 LEU A O 1
ATOM 721 N N . THR A 1 95 ? -12.905 0.304 1.075 1.00 91.38 95 THR A N 1
ATOM 722 C CA . THR A 1 95 ? -13.963 0.210 2.094 1.00 91.38 95 THR A CA 1
ATOM 723 C C . THR A 1 95 ? -13.556 0.960 3.359 1.00 91.38 95 THR A C 1
ATOM 725 O O . THR A 1 95 ? -12.521 0.647 3.936 1.00 91.38 95 THR A O 1
ATOM 728 N N . VAL A 1 96 ? -14.378 1.900 3.836 1.00 91.56 96 VAL A N 1
ATOM 729 C CA . VAL A 1 96 ? -14.156 2.610 5.110 1.00 91.56 96 VAL A CA 1
ATOM 730 C C . VAL A 1 96 ? -15.179 2.146 6.149 1.00 91.56 96 VAL A C 1
ATOM 732 O O . VAL A 1 96 ? -16.371 2.084 5.854 1.00 91.56 96 VAL A O 1
ATOM 735 N N . THR A 1 97 ? -14.727 1.807 7.356 1.00 90.06 97 THR A N 1
ATOM 736 C CA . THR A 1 97 ? -15.565 1.305 8.459 1.00 90.06 97 THR A CA 1
ATOM 737 C C . THR A 1 97 ? -15.153 1.926 9.791 1.00 90.06 97 THR A C 1
ATOM 739 O O . THR A 1 97 ? -13.973 2.197 10.014 1.00 90.06 97 THR A O 1
ATOM 742 N N . ASP A 1 98 ? -16.108 2.136 10.696 1.00 86.81 98 ASP A N 1
ATOM 743 C CA . ASP A 1 98 ? -15.829 2.509 12.087 1.00 86.81 98 ASP A CA 1
ATOM 744 C C . ASP A 1 98 ? -15.817 1.319 13.053 1.00 86.81 98 ASP A C 1
ATOM 746 O O . ASP A 1 98 ? -15.322 1.424 14.178 1.00 86.81 98 ASP A O 1
ATOM 750 N N . ASP A 1 99 ? -16.313 0.158 12.616 1.00 81.81 99 ASP A N 1
ATOM 751 C CA . ASP A 1 99 ? -16.400 -1.024 13.463 1.00 81.81 99 ASP A CA 1
ATOM 752 C C . ASP A 1 99 ? -15.284 -2.025 13.170 1.00 81.81 99 ASP A C 1
ATOM 754 O O . ASP A 1 99 ? -15.291 -2.749 12.169 1.00 81.81 99 ASP A O 1
ATOM 758 N N . GLY A 1 100 ? -14.366 -2.145 14.130 1.00 72.50 100 GLY A N 1
ATOM 759 C CA . GLY A 1 100 ? -13.293 -3.136 14.110 1.00 72.50 100 GLY A CA 1
ATOM 760 C C . GLY A 1 100 ? -13.766 -4.596 14.075 1.00 72.50 100 GLY A C 1
ATOM 761 O O . GLY A 1 100 ? -12.976 -5.474 13.744 1.00 72.50 100 GLY A O 1
ATOM 762 N N . SER A 1 101 ? -15.040 -4.889 14.377 1.00 73.31 101 SER A N 1
ATOM 763 C CA . SER A 1 101 ? -15.576 -6.257 14.263 1.00 73.31 101 SER A CA 1
ATOM 764 C C . SER A 1 101 ? -15.707 -6.730 12.814 1.00 73.31 101 SER A C 1
ATOM 766 O O . SER A 1 101 ? -15.555 -7.915 12.532 1.00 73.31 101 SER A O 1
ATOM 768 N N . THR A 1 102 ? -15.900 -5.797 11.876 1.00 74.38 102 THR A N 1
ATOM 769 C CA . THR A 1 102 ? -16.097 -6.093 10.446 1.00 74.38 102 THR A CA 1
ATOM 770 C C . THR A 1 102 ? -14.840 -6.607 9.741 1.00 74.38 102 THR A C 1
ATOM 772 O O . THR A 1 102 ? -14.904 -6.966 8.563 1.00 74.38 102 THR A O 1
ATOM 775 N N . ILE A 1 103 ? -13.721 -6.634 10.464 1.00 76.69 103 ILE A N 1
ATOM 776 C CA . ILE A 1 103 ? -12.386 -7.014 10.012 1.00 76.69 103 ILE A CA 1
ATOM 777 C C . ILE A 1 103 ? -12.080 -8.478 10.355 1.00 76.69 103 ILE A C 1
ATOM 779 O O . ILE A 1 103 ? -11.336 -9.144 9.638 1.00 76.69 103 ILE A O 1
ATOM 783 N N . GLN A 1 104 ? -12.654 -8.996 11.446 1.00 71.56 104 GLN A N 1
ATOM 784 C CA . GLN A 1 104 ? -12.343 -10.335 11.938 1.00 71.56 104 GLN A CA 1
ATOM 785 C C . GLN A 1 104 ? -12.786 -11.394 10.920 1.00 71.56 104 GLN A C 1
ATOM 787 O O . GLN A 1 104 ? -13.960 -11.483 10.566 1.00 71.56 104 GLN A O 1
ATOM 792 N N . GLY A 1 105 ? -11.830 -12.198 10.446 1.00 69.56 105 GLY A N 1
ATOM 793 C CA . GLY A 1 105 ? -12.079 -13.282 9.492 1.00 69.56 105 GLY A CA 1
ATOM 794 C C . GLY A 1 105 ? -12.181 -12.855 8.025 1.00 69.56 105 GLY A C 1
ATOM 795 O O . GLY A 1 105 ? -12.530 -13.691 7.193 1.00 69.56 105 GLY A O 1
ATOM 796 N N . LYS A 1 106 ? -11.879 -11.594 7.687 1.00 79.06 106 LYS A N 1
ATOM 797 C CA . LYS A 1 106 ? -11.756 -11.160 6.290 1.00 79.06 106 LYS A CA 1
ATOM 798 C C . LYS A 1 106 ? -10.310 -11.241 5.816 1.00 79.06 106 LYS A C 1
ATOM 800 O O . LYS A 1 106 ? -9.398 -10.822 6.519 1.00 79.06 106 LYS A O 1
ATOM 805 N N . ASP A 1 107 ? -10.134 -11.737 4.597 1.00 84.81 107 ASP A N 1
ATOM 806 C CA . ASP A 1 107 ? -8.860 -11.709 3.880 1.00 84.81 107 ASP A CA 1
ATOM 807 C C . ASP A 1 107 ? -8.719 -10.357 3.163 1.00 84.81 107 ASP A C 1
ATOM 809 O O . ASP A 1 107 ? -9.083 -10.208 1.995 1.00 84.81 107 ASP A O 1
ATOM 813 N N . ALA A 1 108 ? -8.333 -9.331 3.923 1.00 86.62 108 ALA A N 1
ATOM 814 C CA . ALA A 1 108 ? -8.176 -7.964 3.440 1.00 86.62 108 ALA A CA 1
ATOM 815 C C . ALA A 1 108 ? -7.022 -7.249 4.157 1.00 86.62 108 ALA A C 1
ATOM 817 O O . ALA A 1 108 ? -6.759 -7.482 5.338 1.00 86.62 108 ALA A O 1
ATOM 818 N N . ASP A 1 109 ? -6.374 -6.336 3.442 1.00 89.38 109 ASP A N 1
ATOM 819 C CA . ASP A 1 109 ? -5.339 -5.444 3.939 1.00 89.38 109 ASP A CA 1
ATOM 820 C C . ASP A 1 109 ? -5.981 -4.375 4.849 1.00 89.38 109 ASP A C 1
ATOM 822 O O . ASP A 1 109 ? -6.842 -3.597 4.429 1.00 89.38 109 ASP A O 1
ATOM 826 N N . ILE A 1 110 ? -5.590 -4.332 6.125 1.00 89.06 110 ILE A N 1
ATOM 827 C CA . ILE A 1 110 ? -6.218 -3.461 7.131 1.00 89.06 110 ILE A CA 1
ATOM 828 C C . ILE A 1 110 ? -5.400 -2.181 7.286 1.00 89.06 110 ILE A C 1
ATOM 830 O O . ILE A 1 110 ? -4.234 -2.221 7.678 1.00 89.06 110 ILE A O 1
ATOM 834 N N . MET A 1 111 ? -6.027 -1.034 7.038 1.00 89.50 111 MET A N 1
ATOM 835 C CA . MET A 1 111 ? -5.432 0.283 7.254 1.00 89.50 111 MET A CA 1
ATOM 836 C C . MET A 1 111 ? -6.127 0.972 8.424 1.00 89.50 111 MET A C 1
ATOM 838 O O . MET A 1 111 ? -7.324 1.217 8.372 1.00 89.50 111 MET A O 1
ATOM 842 N N . ILE A 1 112 ? -5.404 1.316 9.484 1.00 89.06 112 ILE A N 1
ATOM 843 C CA . ILE A 1 112 ? -5.990 1.994 10.649 1.00 89.06 112 ILE A CA 1
ATOM 844 C C . ILE A 1 112 ? -5.542 3.450 10.640 1.00 89.06 112 ILE A C 1
ATOM 846 O O . ILE A 1 112 ? -4.345 3.728 10.623 1.00 89.06 112 ILE A O 1
ATOM 850 N N . VAL A 1 113 ? -6.499 4.377 10.682 1.00 90.00 113 VAL A N 1
ATOM 851 C CA . VAL A 1 113 ? -6.224 5.814 10.770 1.00 90.00 113 VAL A CA 1
ATOM 852 C C . VAL A 1 113 ? -6.701 6.328 12.126 1.00 90.00 113 VAL A C 1
ATOM 854 O O . VAL A 1 113 ? -7.898 6.437 12.384 1.00 90.00 113 VAL A O 1
ATOM 857 N N . GLY A 1 114 ? -5.748 6.655 13.001 1.00 85.25 114 GLY A N 1
ATOM 858 C CA . GLY A 1 114 ? -6.005 7.122 14.364 1.00 85.25 114 GLY A CA 1
ATOM 859 C C . GLY A 1 114 ? -5.558 6.119 15.427 1.00 85.25 114 GLY A C 1
ATOM 860 O O . GLY A 1 114 ? -4.534 5.457 15.283 1.00 85.25 114 GLY A O 1
ATOM 861 N N . GLY A 1 115 ? -6.302 6.051 16.533 1.00 78.88 115 GLY A N 1
ATOM 862 C CA . GLY A 1 115 ? -6.016 5.106 17.611 1.00 78.88 115 GLY A CA 1
ATOM 863 C C . GLY A 1 115 ? -6.401 3.678 17.231 1.00 78.88 115 GLY A C 1
ATOM 864 O O . GLY A 1 115 ? -7.402 3.462 16.551 1.00 78.88 115 GLY A O 1
ATOM 865 N N . ILE A 1 116 ? -5.633 2.700 17.716 1.00 74.81 116 ILE A N 1
ATOM 866 C CA . ILE A 1 116 ? -5.974 1.283 17.553 1.00 74.81 116 ILE A CA 1
ATOM 867 C C . ILE A 1 116 ? -7.314 1.028 18.268 1.00 74.81 116 ILE A C 1
ATOM 869 O O . ILE A 1 116 ? -7.432 1.370 19.450 1.00 74.81 116 ILE A O 1
ATOM 873 N N . PRO A 1 117 ? -8.322 0.447 17.593 1.00 71.38 117 PRO A N 1
ATOM 874 C CA . PRO A 1 117 ? -9.576 0.057 18.226 1.00 71.38 117 PRO A CA 1
ATOM 875 C C . PRO A 1 117 ? -9.323 -0.881 19.407 1.00 71.38 117 PRO A C 1
ATOM 877 O O . PRO A 1 117 ? -8.493 -1.782 19.308 1.00 71.38 117 PRO A O 1
ATOM 880 N N . ASP A 1 118 ? -10.072 -0.739 20.501 1.00 71.00 118 ASP A N 1
ATOM 881 C CA . ASP A 1 118 ? -9.850 -1.554 21.707 1.00 71.00 118 ASP A CA 1
ATOM 882 C C . ASP A 1 118 ? -9.967 -3.063 21.437 1.00 71.00 118 ASP A C 1
ATOM 884 O O . ASP A 1 118 ? -9.235 -3.857 22.017 1.00 71.00 118 ASP A O 1
ATOM 888 N N . LYS A 1 119 ? -10.801 -3.451 20.463 1.00 68.56 119 LYS A N 1
ATOM 889 C CA . LYS A 1 119 ? -10.956 -4.841 20.000 1.00 68.56 119 LYS A CA 1
ATOM 890 C C . LYS A 1 119 ? -9.703 -5.425 19.322 1.00 68.56 119 LYS A C 1
ATOM 892 O O . LYS A 1 119 ? -9.608 -6.641 19.216 1.00 68.56 119 LYS A O 1
ATOM 897 N N . LEU A 1 120 ? -8.786 -4.587 18.832 1.00 68.81 120 LEU A N 1
ATOM 898 C CA . LEU A 1 120 ? -7.529 -5.002 18.189 1.00 68.81 120 LEU A CA 1
ATOM 899 C C . LEU A 1 120 ? -6.319 -4.894 19.129 1.00 68.81 120 LEU A C 1
ATOM 901 O O . LEU A 1 120 ? -5.277 -5.469 18.839 1.00 68.81 120 LEU A O 1
ATOM 905 N N . LYS A 1 121 ? -6.445 -4.191 20.262 1.00 67.31 121 LYS A N 1
ATOM 906 C CA . LYS A 1 121 ? -5.367 -4.069 21.260 1.00 67.31 121 LYS A CA 1
ATOM 907 C C . LYS A 1 121 ? -5.107 -5.360 22.036 1.00 67.31 121 LYS A C 1
ATOM 909 O O . LYS A 1 121 ? -4.004 -5.549 22.531 1.00 67.31 121 LYS A O 1
ATOM 914 N N . ASP A 1 122 ? -6.112 -6.225 22.157 1.00 63.44 122 ASP A N 1
ATOM 915 C CA . ASP A 1 122 ? -5.996 -7.486 22.904 1.00 63.44 122 ASP A CA 1
ATOM 916 C C . ASP A 1 122 ? -5.242 -8.574 22.110 1.00 63.44 122 ASP A C 1
ATOM 918 O O . ASP A 1 122 ? -4.857 -9.618 22.643 1.00 63.44 122 ASP A O 1
ATOM 922 N N . ASP A 1 123 ? -4.974 -8.320 20.824 1.00 64.50 123 ASP A N 1
ATOM 923 C CA . ASP A 1 123 ? -4.106 -9.169 20.022 1.00 64.50 123 ASP A CA 1
ATOM 924 C C . ASP A 1 123 ? -2.638 -8.810 20.284 1.00 64.50 123 ASP A C 1
ATOM 926 O O . ASP A 1 123 ? -2.095 -7.826 19.770 1.00 64.50 123 ASP A O 1
ATOM 930 N N . LYS A 1 124 ? -1.973 -9.646 21.089 1.00 62.75 124 LYS A N 1
ATOM 931 C CA . LYS A 1 124 ? -0.548 -9.509 21.434 1.00 62.75 124 LYS A CA 1
ATOM 932 C C . LYS A 1 124 ? 0.353 -9.371 20.204 1.00 62.75 124 LYS A C 1
ATOM 934 O O . LYS A 1 124 ? 1.441 -8.818 20.324 1.00 62.75 124 LYS A O 1
ATOM 939 N N . GLN A 1 125 ? -0.056 -9.878 19.039 1.00 68.56 125 GLN A N 1
ATOM 940 C CA . GLN A 1 125 ? 0.736 -9.745 17.819 1.00 68.56 125 GLN A CA 1
ATOM 941 C C . GLN A 1 125 ? 0.698 -8.316 17.272 1.00 68.56 125 GLN A C 1
ATOM 943 O O . GLN A 1 125 ? 1.736 -7.801 16.863 1.00 68.56 125 GLN A O 1
ATOM 948 N N . ILE A 1 126 ? -0.460 -7.652 17.316 1.00 70.56 126 ILE A N 1
ATOM 949 C CA . ILE A 1 126 ? -0.622 -6.271 16.841 1.00 70.56 126 ILE A CA 1
ATOM 950 C C . ILE A 1 126 ? 0.163 -5.309 17.733 1.00 70.56 126 ILE A C 1
ATOM 952 O O . ILE A 1 126 ? 0.880 -4.454 17.221 1.00 70.56 126 ILE A O 1
ATOM 956 N N . ASP A 1 127 ? 0.100 -5.485 19.052 1.00 65.06 127 ASP A N 1
ATOM 957 C CA . ASP A 1 127 ? 0.866 -4.661 19.994 1.00 65.06 127 ASP A CA 1
ATOM 958 C C . ASP A 1 127 ? 2.387 -4.797 19.774 1.00 65.06 127 ASP A C 1
ATOM 960 O O . ASP A 1 127 ? 3.103 -3.798 19.688 1.00 65.06 127 ASP A O 1
ATOM 964 N N . LEU A 1 128 ? 2.885 -6.021 19.551 1.00 64.06 128 LEU A N 1
ATOM 965 C CA . LEU A 1 128 ? 4.296 -6.256 19.215 1.00 64.06 128 LEU A CA 1
ATOM 966 C C . LEU A 1 128 ? 4.704 -5.615 17.879 1.00 64.06 128 LEU A C 1
ATOM 968 O O . LEU A 1 128 ? 5.791 -5.044 17.779 1.00 64.06 128 LEU A O 1
ATOM 972 N N . LEU A 1 129 ? 3.844 -5.683 16.859 1.00 68.75 129 LEU A N 1
ATOM 973 C CA . LEU A 1 129 ? 4.082 -5.050 15.557 1.00 68.75 129 LEU A CA 1
ATOM 974 C C . LEU A 1 129 ? 4.138 -3.523 15.676 1.00 68.75 129 LEU A C 1
ATOM 976 O O . LEU A 1 129 ? 4.996 -2.882 15.065 1.00 68.75 129 LEU A O 1
ATOM 980 N N . VAL A 1 130 ? 3.258 -2.939 16.488 1.00 73.88 130 VAL A N 1
ATOM 981 C CA . VAL A 1 130 ? 3.200 -1.493 16.731 1.00 73.88 130 VAL A CA 1
ATOM 982 C C . VAL A 1 130 ? 4.441 -1.028 17.485 1.00 73.88 130 VAL A C 1
ATOM 984 O O . VAL A 1 130 ? 5.088 -0.084 17.042 1.00 73.88 130 VAL A O 1
ATOM 987 N N . GLN A 1 131 ? 4.843 -1.727 18.548 1.00 67.38 131 GLN A N 1
ATOM 988 C CA . GLN A 1 131 ? 6.052 -1.401 19.313 1.00 67.38 131 GLN A CA 1
ATOM 989 C C . GLN A 1 131 ? 7.325 -1.536 18.466 1.00 67.38 131 GLN A C 1
ATOM 991 O O . GLN A 1 131 ? 8.201 -0.666 18.503 1.00 67.38 131 GLN A O 1
ATOM 996 N N . ALA A 1 132 ? 7.419 -2.597 17.656 1.00 66.50 132 ALA A N 1
ATOM 997 C CA . ALA A 1 132 ? 8.523 -2.773 16.719 1.00 66.50 132 ALA A CA 1
ATOM 998 C C . ALA A 1 132 ? 8.579 -1.612 15.716 1.00 66.50 132 ALA A C 1
ATOM 1000 O O . ALA A 1 132 ? 9.638 -1.011 15.530 1.00 66.50 132 ALA A O 1
ATOM 1001 N N . THR A 1 133 ? 7.439 -1.227 15.141 1.00 67.44 133 THR A N 1
ATOM 1002 C CA . THR A 1 133 ? 7.356 -0.118 14.179 1.00 67.44 133 THR A CA 1
ATOM 1003 C C . THR A 1 133 ? 7.679 1.230 14.831 1.00 67.44 133 THR A C 1
ATOM 1005 O O . THR A 1 133 ? 8.434 2.023 14.271 1.00 67.44 133 THR A O 1
ATOM 1008 N N . GLU A 1 134 ? 7.186 1.488 16.042 1.00 72.12 134 GLU A N 1
ATOM 1009 C CA . GLU A 1 134 ? 7.462 2.719 16.787 1.00 72.12 134 GLU A CA 1
ATOM 1010 C C . GLU A 1 134 ? 8.961 2.875 17.083 1.00 72.12 134 GLU A C 1
ATOM 1012 O O . GLU A 1 134 ? 9.527 3.960 16.918 1.00 72.12 134 GLU A O 1
ATOM 1017 N N . SER A 1 135 ? 9.633 1.779 17.455 1.00 64.69 135 SER A N 1
ATOM 1018 C CA . SER A 1 135 ? 11.083 1.777 17.671 1.00 64.69 135 SER A CA 1
ATOM 1019 C C . SER A 1 135 ? 11.864 2.106 16.393 1.00 64.69 135 SER A C 1
ATOM 1021 O O . SER A 1 135 ? 12.863 2.826 16.453 1.00 64.69 135 SER A O 1
ATOM 1023 N N . TRP A 1 136 ? 11.386 1.652 15.230 1.00 62.94 136 TRP A N 1
ATOM 1024 C CA . TRP A 1 136 ? 11.993 1.942 13.930 1.00 62.94 136 TRP A CA 1
ATOM 1025 C C . TRP A 1 136 ? 11.825 3.403 13.529 1.00 62.94 136 TRP A C 1
ATOM 1027 O O . TRP A 1 136 ? 12.787 4.013 13.077 1.00 62.94 136 TRP A O 1
ATOM 1037 N N . VAL A 1 137 ? 10.641 3.985 13.738 1.00 70.19 137 VAL A N 1
ATOM 1038 C CA . VAL A 1 137 ? 10.391 5.411 13.460 1.00 70.19 137 VAL A CA 1
ATOM 1039 C C . VAL A 1 137 ? 11.274 6.308 14.334 1.00 70.19 137 VAL A C 1
ATOM 1041 O O . VAL A 1 137 ? 11.761 7.340 13.877 1.00 70.19 137 VAL A O 1
ATOM 1044 N N . LYS A 1 138 ? 11.515 5.910 15.587 1.00 72.88 138 LYS A N 1
ATOM 1045 C CA . LYS A 1 138 ? 12.337 6.670 16.543 1.00 72.88 138 LYS A CA 1
ATOM 1046 C C . LYS A 1 138 ? 13.845 6.472 16.366 1.00 72.88 138 LYS A C 1
ATOM 1048 O O . LYS A 1 138 ? 14.622 7.225 16.952 1.00 72.88 138 LYS A O 1
ATOM 1053 N N . THR A 1 139 ? 14.273 5.487 15.578 1.00 61.31 139 THR A N 1
ATOM 1054 C CA . THR A 1 139 ? 15.693 5.185 15.367 1.00 61.31 139 THR A CA 1
ATOM 1055 C C . THR A 1 139 ? 16.151 5.751 14.020 1.00 61.31 139 THR A C 1
ATOM 1057 O O . THR A 1 139 ? 15.502 5.504 13.006 1.00 61.31 139 THR A O 1
ATOM 1060 N N . PRO A 1 140 ? 17.277 6.484 13.947 1.00 50.00 140 PRO A N 1
ATOM 1061 C CA . PRO A 1 140 ? 17.782 6.975 12.671 1.00 50.00 140 PRO A CA 1
ATOM 1062 C C . PRO A 1 140 ? 18.083 5.805 11.724 1.00 50.00 140 PRO A C 1
ATOM 1064 O O . PRO A 1 140 ? 18.898 4.932 12.033 1.00 50.00 140 PRO A O 1
ATOM 1067 N N . MET A 1 141 ? 17.432 5.801 10.556 1.00 54.22 141 MET A N 1
ATOM 1068 C CA . MET A 1 141 ? 17.668 4.819 9.498 1.00 54.22 141 MET A CA 1
ATOM 1069 C C . MET A 1 141 ? 19.114 4.920 9.002 1.00 54.22 141 MET A C 1
ATOM 1071 O O . MET A 1 141 ? 19.471 5.782 8.199 1.00 54.22 141 MET A O 1
ATOM 1075 N N . ARG A 1 142 ? 19.959 3.992 9.448 1.00 53.97 142 ARG A N 1
ATOM 1076 C CA . ARG A 1 142 ? 21.205 3.673 8.753 1.00 53.97 142 ARG A CA 1
ATOM 1077 C C . ARG A 1 142 ? 20.829 2.775 7.582 1.00 53.97 142 ARG A C 1
ATOM 1079 O O . ARG A 1 142 ? 20.275 1.704 7.812 1.00 53.97 142 ARG A O 1
AT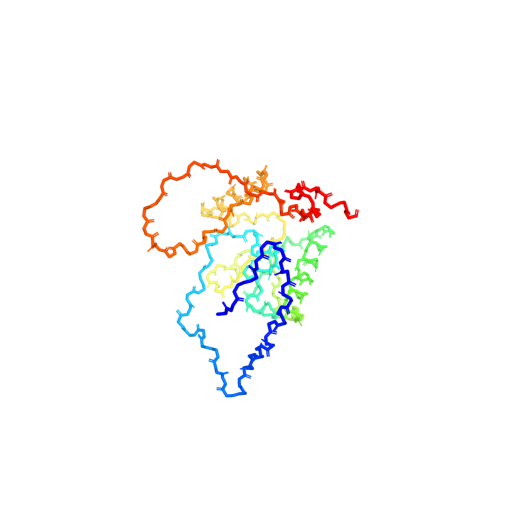OM 1086 N N . GLN A 1 143 ? 21.113 3.199 6.350 1.00 50.31 143 GLN A N 1
ATOM 1087 C CA . GLN A 1 143 ? 20.971 2.335 5.178 1.00 50.31 143 GLN A CA 1
ATOM 1088 C C . GLN A 1 143 ? 21.763 1.050 5.439 1.00 50.31 143 GLN A C 1
ATOM 1090 O O . GLN A 1 143 ? 22.995 1.068 5.468 1.00 50.31 143 GLN A O 1
ATOM 1095 N N . THR A 1 144 ? 21.075 -0.063 5.683 1.00 50.75 144 THR A N 1
ATOM 1096 C CA . THR A 1 144 ? 21.711 -1.369 5.583 1.00 50.75 144 THR A CA 1
ATOM 1097 C C . THR A 1 144 ? 22.100 -1.526 4.117 1.00 50.75 144 THR A C 1
ATOM 1099 O O . THR A 1 144 ? 21.234 -1.382 3.248 1.00 50.75 144 THR A O 1
ATOM 1102 N N . PRO A 1 145 ? 23.389 -1.759 3.804 1.00 44.72 145 PRO A N 1
ATOM 1103 C CA . PRO A 1 145 ? 23.779 -2.050 2.437 1.00 44.72 145 PRO A CA 1
ATOM 1104 C C . PRO A 1 145 ? 22.922 -3.219 1.961 1.00 44.72 145 PRO A C 1
ATOM 1106 O O . PRO A 1 145 ? 22.760 -4.200 2.695 1.00 44.72 145 PRO A O 1
ATOM 1109 N N . PHE A 1 146 ? 22.356 -3.107 0.759 1.00 36.19 146 PHE A N 1
ATOM 1110 C CA . PHE A 1 146 ? 21.715 -4.244 0.112 1.00 36.19 146 PHE A CA 1
ATOM 1111 C C . PHE A 1 146 ? 22.666 -5.444 0.216 1.00 36.19 146 PHE A C 1
ATOM 1113 O O . PHE A 1 146 ? 23.857 -5.276 -0.079 1.00 36.19 146 PHE A O 1
ATOM 1120 N N . PRO A 1 147 ? 22.204 -6.634 0.643 1.00 43.16 147 PRO A N 1
ATOM 1121 C CA . PRO A 1 147 ? 23.005 -7.833 0.507 1.00 43.16 147 PRO A CA 1
ATOM 1122 C C . PRO A 1 147 ? 23.191 -8.054 -0.992 1.00 43.16 147 PRO A C 1
ATOM 1124 O O . PRO A 1 147 ? 22.335 -8.620 -1.669 1.00 43.16 147 PRO A O 1
ATOM 1127 N N . GLY A 1 148 ? 24.290 -7.527 -1.533 1.00 39.59 148 GLY A N 1
ATOM 1128 C CA . GLY A 1 148 ? 24.719 -7.842 -2.879 1.00 39.59 148 GLY A CA 1
ATOM 1129 C C . GLY A 1 148 ? 24.780 -9.357 -2.977 1.00 39.59 148 GLY A C 1
ATOM 1130 O O . GLY A 1 148 ? 25.282 -10.018 -2.066 1.00 39.59 148 GLY A O 1
ATOM 1131 N N . ILE A 1 149 ? 24.223 -9.913 -4.048 1.00 40.69 149 ILE A N 1
ATOM 1132 C CA . ILE A 1 149 ? 24.366 -11.329 -4.367 1.00 40.69 149 ILE A CA 1
ATOM 1133 C C . ILE A 1 149 ? 25.868 -11.571 -4.529 1.00 40.69 149 ILE A C 1
ATOM 1135 O O . ILE A 1 149 ? 26.457 -11.290 -5.571 1.00 40.69 149 ILE A O 1
ATOM 1139 N N . VAL A 1 150 ? 26.520 -12.023 -3.458 1.00 38.25 150 VAL A N 1
ATOM 1140 C CA . VAL A 1 150 ? 27.929 -12.392 -3.489 1.00 38.25 150 VAL A CA 1
ATOM 1141 C C . VAL A 1 150 ? 27.990 -13.709 -4.244 1.00 38.25 150 VAL A C 1
ATOM 1143 O O . VAL A 1 150 ? 27.792 -14.782 -3.673 1.00 38.25 150 VAL A O 1
ATOM 1146 N N . LEU A 1 151 ? 28.262 -13.639 -5.547 1.00 35.44 151 LEU A N 1
ATOM 1147 C CA . LEU A 1 151 ? 28.797 -14.781 -6.274 1.00 35.44 151 LEU A CA 1
ATOM 1148 C C . LEU A 1 151 ? 30.089 -15.182 -5.557 1.00 35.44 151 LEU A C 1
ATOM 1150 O O . LEU A 1 151 ? 31.099 -14.484 -5.632 1.00 35.44 151 LEU A O 1
ATOM 1154 N N . LYS A 1 152 ? 30.039 -16.282 -4.796 1.00 34.41 152 LYS A N 1
ATOM 1155 C CA . LYS A 1 152 ? 31.206 -16.833 -4.107 1.00 34.41 152 LYS A CA 1
ATOM 1156 C C . LYS A 1 152 ? 32.281 -17.164 -5.141 1.00 34.41 152 LYS A C 1
ATOM 1158 O O . LYS A 1 152 ? 32.258 -18.231 -5.748 1.00 34.41 152 LYS A O 1
ATOM 1163 N N . ARG A 1 153 ? 33.274 -16.292 -5.277 1.00 36.44 153 ARG A N 1
ATOM 1164 C CA . ARG A 1 153 ? 34.567 -16.642 -5.857 1.00 36.44 153 ARG A CA 1
ATOM 1165 C C . ARG A 1 153 ? 35.657 -16.242 -4.872 1.00 36.44 153 ARG A C 1
ATOM 1167 O O . ARG A 1 153 ? 35.810 -15.069 -4.583 1.00 36.44 153 ARG A O 1
ATOM 1174 N N . GLY A 1 154 ? 36.343 -17.265 -4.358 1.00 34.69 154 GLY A N 1
ATOM 1175 C CA . GLY A 1 154 ? 37.713 -17.234 -3.835 1.00 34.69 154 GLY A CA 1
ATOM 1176 C C . GLY A 1 154 ? 38.062 -16.199 -2.761 1.00 34.69 154 GLY A C 1
ATOM 1177 O O . GLY A 1 154 ? 38.146 -15.014 -3.033 1.00 34.69 154 GLY A O 1
ATOM 1178 N N . ARG A 1 155 ? 38.361 -16.701 -1.555 1.00 38.75 155 ARG A N 1
ATOM 1179 C CA . ARG A 1 155 ? 39.201 -16.085 -0.507 1.00 38.75 155 ARG A CA 1
ATOM 1180 C C . ARG A 1 155 ? 40.067 -14.899 -0.980 1.00 38.75 155 ARG A C 1
ATOM 1182 O O . ARG A 1 155 ? 41.079 -15.123 -1.626 1.00 38.75 155 ARG A O 1
ATOM 1189 N N . GLU A 1 156 ? 39.778 -13.703 -0.476 1.00 36.81 156 GLU A N 1
ATOM 1190 C CA . GLU A 1 156 ? 40.780 -12.650 -0.277 1.00 36.81 156 GLU A CA 1
ATOM 1191 C C . GLU A 1 156 ? 40.379 -11.837 0.964 1.00 36.81 156 GLU A C 1
ATOM 1193 O O . GLU A 1 156 ? 39.252 -11.358 1.095 1.00 36.81 156 GLU A O 1
ATOM 1198 N N . ARG A 1 157 ? 41.281 -11.768 1.942 1.00 38.75 157 ARG A N 1
ATOM 1199 C CA . ARG A 1 157 ? 41.066 -11.138 3.246 1.00 38.75 157 ARG A CA 1
ATOM 1200 C C . ARG A 1 157 ? 41.621 -9.718 3.163 1.00 38.75 157 ARG A C 1
ATOM 1202 O O . ARG A 1 157 ? 42.805 -9.528 3.414 1.00 38.75 157 ARG A O 1
ATOM 1209 N N . SER A 1 158 ? 40.780 -8.733 2.851 1.00 34.06 158 SER A N 1
ATOM 1210 C CA . SER A 1 158 ? 41.229 -7.343 2.685 1.00 34.06 158 SER A CA 1
ATOM 1211 C C . SER A 1 158 ? 40.496 -6.400 3.634 1.00 34.06 158 SER A C 1
ATOM 1213 O O . SER A 1 158 ? 39.276 -6.265 3.600 1.00 34.06 158 SER A O 1
ATOM 1215 N N . ARG A 1 159 ? 41.287 -5.783 4.521 1.00 35.25 159 ARG A N 1
ATOM 1216 C CA . ARG A 1 159 ? 40.915 -4.722 5.465 1.00 35.25 159 ARG A CA 1
ATOM 1217 C C . ARG A 1 159 ? 40.149 -3.596 4.766 1.00 35.25 159 ARG A C 1
ATOM 1219 O O . ARG A 1 159 ? 40.481 -3.217 3.648 1.00 35.25 159 ARG A O 1
ATOM 1226 N N . GLY A 1 160 ? 39.169 -3.050 5.484 1.00 41.66 160 GLY A N 1
ATOM 1227 C CA . GLY A 1 160 ? 38.284 -1.993 5.015 1.00 41.66 160 GLY A CA 1
ATOM 1228 C C . GLY A 1 160 ? 39.012 -0.767 4.466 1.00 41.66 160 GLY A C 1
ATOM 1229 O O . GLY A 1 160 ? 39.900 -0.202 5.105 1.00 41.66 160 GLY A O 1
ATOM 1230 N N . ARG A 1 161 ? 38.563 -0.341 3.288 1.00 32.00 161 ARG A N 1
ATOM 1231 C CA . ARG A 1 161 ? 38.697 1.016 2.772 1.00 32.00 161 ARG A CA 1
ATOM 1232 C C . ARG A 1 161 ? 37.427 1.294 1.964 1.00 32.00 161 ARG A C 1
ATOM 1234 O O . ARG A 1 161 ? 37.211 0.665 0.935 1.00 32.00 161 ARG A O 1
ATOM 1241 N N . ASN A 1 162 ? 36.557 2.157 2.486 1.00 31.66 162 ASN A N 1
ATOM 1242 C CA . ASN A 1 162 ? 35.431 2.707 1.728 1.00 31.66 162 ASN A CA 1
ATOM 1243 C C . ASN A 1 162 ? 35.982 3.485 0.522 1.00 31.66 162 ASN A C 1
ATOM 1245 O O . ASN A 1 162 ? 36.849 4.333 0.741 1.00 31.66 162 ASN A O 1
ATOM 1249 N N . PRO A 1 163 ? 35.477 3.283 -0.705 1.00 38.69 163 PRO A N 1
ATOM 1250 C CA . PRO A 1 163 ? 35.646 4.243 -1.778 1.00 38.69 163 PRO A CA 1
ATOM 1251 C C . PRO A 1 163 ? 34.412 5.150 -1.792 1.00 38.69 163 PRO A C 1
ATOM 1253 O O . PRO A 1 163 ? 33.341 4.761 -2.250 1.00 38.69 163 PRO A O 1
ATOM 1256 N N . VAL A 1 164 ? 34.548 6.351 -1.241 1.00 37.25 164 VAL A N 1
ATOM 1257 C CA . VAL A 1 164 ? 33.634 7.462 -1.526 1.00 37.25 164 VAL A CA 1
ATOM 1258 C C . VAL A 1 164 ? 34.441 8.460 -2.348 1.00 37.25 164 VAL A C 1
ATOM 1260 O O . VAL A 1 164 ? 35.557 8.787 -1.955 1.00 37.25 164 VAL A O 1
ATOM 1263 N N . ASN A 1 165 ? 33.852 8.890 -3.465 1.00 35.97 165 ASN A N 1
ATOM 1264 C CA . ASN A 1 165 ? 34.369 9.784 -4.507 1.00 35.97 165 ASN A CA 1
ATOM 1265 C C . ASN A 1 165 ? 35.360 9.156 -5.500 1.00 35.97 165 ASN A C 1
ATOM 1267 O O . ASN A 1 165 ? 36.538 8.949 -5.226 1.00 35.97 165 ASN A O 1
ATOM 1271 N N . ALA A 1 166 ? 34.855 8.885 -6.706 1.00 41.81 166 ALA A N 1
ATOM 1272 C CA . ALA A 1 166 ? 35.682 8.821 -7.901 1.00 41.81 166 ALA A CA 1
ATOM 1273 C C . ALA A 1 166 ? 36.050 10.263 -8.278 1.00 41.81 166 ALA A C 1
ATOM 1275 O O . ALA A 1 166 ? 35.370 10.892 -9.086 1.00 41.81 166 ALA A O 1
ATOM 1276 N N . ASP A 1 167 ? 37.079 10.804 -7.632 1.00 43.72 167 ASP A N 1
ATOM 1277 C CA . ASP A 1 167 ? 37.673 12.074 -8.037 1.00 43.72 167 ASP A CA 1
ATOM 1278 C C . ASP A 1 167 ? 38.298 11.884 -9.430 1.00 43.72 167 ASP A C 1
ATOM 1280 O O . ASP A 1 167 ? 39.107 10.980 -9.660 1.00 43.72 167 ASP A O 1
ATOM 1284 N N . LEU A 1 168 ? 37.860 12.696 -10.395 1.00 42.72 168 LEU A N 1
ATOM 1285 C CA . LEU A 1 168 ? 38.388 12.691 -11.754 1.00 42.72 168 LEU A CA 1
ATOM 1286 C C . LEU A 1 168 ? 39.779 13.348 -11.720 1.00 42.72 168 LEU A C 1
ATOM 1288 O O . LEU A 1 168 ? 39.897 14.557 -11.525 1.00 42.72 168 LEU A O 1
ATOM 1292 N N . PHE A 1 169 ? 40.840 12.564 -11.901 1.00 50.38 169 PHE A N 1
ATOM 1293 C CA . PHE A 1 169 ? 42.208 13.079 -12.013 1.00 50.38 169 PHE A CA 1
ATOM 1294 C C . PHE A 1 169 ? 42.637 13.113 -13.479 1.00 50.38 169 PHE A C 1
ATOM 1296 O O . PHE A 1 169 ? 42.422 12.152 -14.222 1.00 50.38 169 PHE A O 1
ATOM 1303 N N . ARG A 1 170 ? 43.267 14.215 -13.899 1.00 46.19 170 ARG A N 1
ATOM 1304 C CA . ARG A 1 170 ? 43.871 14.341 -15.230 1.00 46.19 170 ARG A CA 1
ATOM 1305 C C . ARG A 1 170 ? 45.384 14.219 -15.088 1.00 46.19 170 ARG A C 1
ATOM 1307 O O . ARG A 1 170 ? 45.985 14.892 -14.256 1.00 46.19 170 ARG A O 1
ATOM 1314 N N . CYS A 1 171 ? 45.971 13.334 -15.887 1.00 47.91 171 CYS A N 1
ATOM 1315 C CA . CYS A 1 171 ? 47.418 13.181 -15.985 1.00 47.91 171 CYS A CA 1
ATOM 1316 C C . CYS A 1 171 ? 47.959 14.323 -16.844 1.00 47.91 171 CYS A C 1
ATOM 1318 O O . CYS A 1 171 ? 47.476 14.505 -17.969 1.00 47.91 171 CYS A O 1
ATOM 1320 N N . ASP A 1 172 ? 48.916 15.091 -16.329 1.00 53.28 172 ASP A N 1
ATOM 1321 C CA . ASP A 1 172 ? 49.603 16.086 -17.148 1.00 53.28 172 ASP A CA 1
ATOM 1322 C C . ASP A 1 172 ? 50.782 15.448 -17.900 1.00 53.28 172 ASP A C 1
ATOM 1324 O O . ASP A 1 172 ? 51.292 14.399 -17.502 1.00 53.28 172 ASP A O 1
ATOM 1328 N N . GLY A 1 173 ? 51.234 16.074 -18.989 1.00 47.09 173 GLY A N 1
ATOM 1329 C CA . GLY A 1 173 ? 52.270 15.549 -19.899 1.00 47.09 173 GLY A CA 1
ATOM 1330 C C . GLY A 1 173 ? 53.653 15.291 -19.273 1.00 47.09 173 GLY A C 1
ATOM 1331 O O . GLY A 1 173 ? 54.566 14.871 -19.978 1.00 47.09 173 GLY A O 1
ATOM 1332 N N . GLY A 1 174 ? 53.811 15.536 -17.967 1.00 44.78 174 GLY A N 1
ATOM 1333 C CA . GLY A 1 174 ? 54.981 15.195 -17.150 1.00 44.78 174 GLY A CA 1
ATOM 1334 C C . GLY A 1 174 ? 54.784 14.013 -16.186 1.00 44.78 174 GLY A C 1
ATOM 1335 O O . GLY A 1 174 ? 55.711 13.694 -15.450 1.00 44.78 174 GLY A O 1
ATOM 1336 N N . GLY A 1 175 ? 53.616 13.356 -16.176 1.00 46.50 175 GLY A N 1
ATOM 1337 C CA . GLY A 1 175 ? 53.359 12.137 -15.394 1.00 46.50 175 GLY A CA 1
ATOM 1338 C C . GLY A 1 175 ? 52.797 12.332 -13.978 1.00 46.50 175 GLY A C 1
ATOM 1339 O O . GLY A 1 175 ? 52.602 11.336 -13.281 1.00 46.50 175 GLY A O 1
ATOM 1340 N N . ASP A 1 176 ? 52.500 13.567 -13.563 1.00 48.09 176 ASP A N 1
ATOM 1341 C CA . ASP A 1 176 ? 51.824 13.864 -12.292 1.00 48.09 176 ASP A CA 1
ATOM 1342 C C . ASP A 1 176 ? 50.293 13.919 -12.448 1.00 48.09 176 ASP A C 1
ATOM 1344 O O . ASP A 1 176 ? 49.757 14.398 -13.455 1.00 48.09 176 ASP A O 1
ATOM 1348 N N . TRP A 1 177 ? 49.581 13.435 -11.424 1.00 51.59 177 TRP A N 1
ATOM 1349 C CA . TRP A 1 177 ? 48.116 13.378 -11.374 1.00 51.59 177 TRP A CA 1
ATOM 1350 C C . TRP A 1 177 ? 47.550 14.555 -10.579 1.00 51.59 177 TRP A C 1
ATOM 1352 O O . TRP A 1 177 ? 47.691 14.608 -9.357 1.00 51.59 177 TRP A O 1
ATOM 1362 N N . LEU A 1 178 ? 46.871 15.481 -11.262 1.00 52.66 178 LEU A N 1
ATOM 1363 C CA . LEU A 1 178 ? 46.251 16.652 -10.636 1.00 52.66 178 LEU A CA 1
ATOM 1364 C C . LEU A 1 178 ? 44.719 16.503 -10.559 1.00 52.66 178 LEU A C 1
ATOM 1366 O O . LEU A 1 178 ? 44.107 15.956 -11.487 1.00 52.66 178 LEU A O 1
ATOM 1370 N N . PRO A 1 179 ? 44.082 16.961 -9.461 1.00 49.06 179 PRO A N 1
ATOM 1371 C CA . PRO A 1 179 ? 42.629 16.923 -9.319 1.00 49.06 179 PRO A CA 1
ATOM 1372 C C . PRO A 1 179 ? 41.968 17.880 -10.316 1.00 49.06 179 PRO A C 1
ATOM 1374 O O . PRO A 1 179 ? 42.365 19.041 -10.428 1.00 49.06 179 PRO A O 1
ATOM 1377 N N . VAL A 1 180 ? 40.945 17.406 -11.031 1.00 54.62 180 VAL A N 1
ATOM 1378 C CA . VAL A 1 180 ? 40.127 18.256 -11.905 1.00 54.62 180 VAL A CA 1
ATOM 1379 C C . VAL A 1 180 ? 39.003 18.853 -11.065 1.00 54.62 180 VAL A C 1
ATOM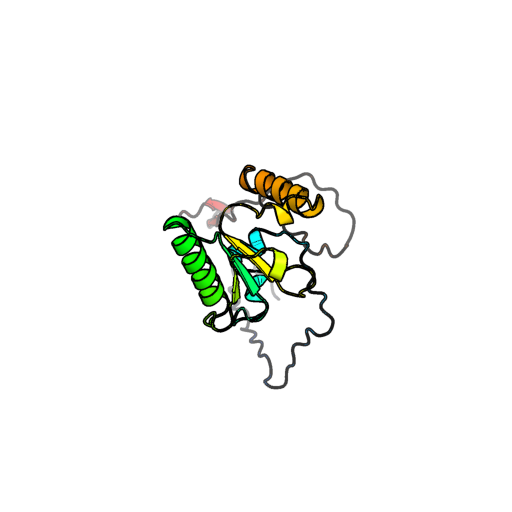 1381 O O . VAL A 1 180 ? 38.104 18.137 -10.629 1.00 54.62 180 VAL A O 1
ATOM 1384 N N . ALA A 1 181 ? 39.056 20.162 -10.820 1.00 44.75 181 ALA A N 1
ATOM 1385 C CA . ALA A 1 181 ? 37.911 20.884 -10.276 1.00 44.75 181 ALA A CA 1
ATOM 1386 C C . ALA A 1 181 ? 36.806 20.948 -11.345 1.00 44.75 181 ALA A C 1
ATOM 1388 O O . ALA A 1 181 ? 37.093 21.279 -12.498 1.00 44.75 181 ALA A O 1
ATOM 1389 N N . VAL A 1 182 ? 35.574 20.603 -10.963 1.00 48.25 182 VAL A N 1
ATOM 1390 C CA . VAL A 1 182 ? 34.364 20.896 -11.750 1.00 48.25 182 VAL A CA 1
ATOM 1391 C C . VAL A 1 182 ? 33.997 22.360 -11.566 1.00 48.25 182 VAL A C 1
ATOM 1393 O O . VAL A 1 182 ? 34.050 22.821 -10.402 1.00 48.25 182 VAL A O 1
#

Foldseek 3Di:
DPDADLVGDDDDDDDDDDDDDDPPDDDDCPPPDPDDDPPDVVCCVQQVPPQLVPLQSQQEEEEEAPDHDPVLVVVVCVSQVVNNVNNVHHNNNYHYDNDPVVVPPGRGHYHYRDDDPPVCVPPPVVVVSVVVVVVVVVDPDDPDPPPDPPPDDDDDDDDDDDDDDPFDWDQDSVGDTDTDDD

InterPro domains:
  IPR003920 Cellulose synthase, subunit B [PR01440] (38-57)
  IPR003920 Cellulose synthase, subunit B [PR01440] (75-95)
  IPR018513 Cellulose synthase BcsB, bacterial [PF03170] (7-144)
  IPR018513 Cellulose synthase BcsB, bacterial [PTHR39083] (7-150)

Sequence (182 aa):
MPGGSVDNCITFQPVQNHVVIGDDSTIDFSKYYHFIPMPDLRAFANAGFPFSRMADLSQTITVMPKTPNEAQMETLLNTVGFIGAQTGFPAINLTVTDDGSTIQGKDADIMIVGGIPDKLKDDKQIDLLVQATESWVKTPMRQTPFPGIVLKRGRERSRGRNPVNADLFRCDGGGDWLPVAV

pLDDT: mean 72.78, std 18.99, range [31.66, 95.31]

Organism: Escherichia coli (NCBI:txid562)

Secondary structure (DSSP, 8-state):
--PPBTTB---PPPP-------TT-----TT-----PSS-HHHHHHH-TTGGGSTT-TTEEEE--SS--HHHHHHHHHHHHHHHHHHTS---S-EEES-GGGGTT--SEEEE-SSPPHHHHT-HHHHHHHHHHHHHHHS----PPP----------------------EEE-TTS-EEE---